Protein AF-A0A6P0NIJ9-F1 (afdb_monomer_lite)

pLDDT: mean 94.49, std 6.08, range [62.84, 98.38]

Radius of gyration: 16.61 Å; chains: 1; bounding box: 40×29×45 Å

Sequence (124 aa):
YERHDSGVLYFDKCHYHAVEGVLKTVYTEHQSHFQPEVPLFTMELAPGLGLAEEPDQKFAEQESFGMNRCQIVANGLLEAWHQGDDSTEARMKAILGQFSTVGIDLERVYLNANSEDIYQCLDM

Secondary structure (DSSP, 8-state):
---TTS------GGGHHHHHHHHHHHHHHHGGG--S---TTSEEEETTEEE-PPPSS-SSSS--HHHHHHHHHHHHHHHHHHHT--SHHHHHHHHHHHHHHHT--GGGTTSPTT----------

Structure (mmCIF, N/CA/C/O backbone):
data_AF-A0A6P0NIJ9-F1
#
_entry.id   AF-A0A6P0NIJ9-F1
#
loop_
_atom_site.group_PDB
_atom_site.id
_atom_site.type_symbol
_atom_site.label_atom_id
_atom_site.label_alt_id
_atom_site.label_comp_id
_atom_site.label_asym_id
_atom_site.label_entity_id
_atom_site.label_seq_id
_atom_site.pdbx_PDB_ins_code
_atom_site.Cartn_x
_atom_site.Cartn_y
_atom_site.Cartn_z
_atom_site.occupancy
_atom_site.B_iso_or_equiv
_atom_site.auth_seq_id
_atom_site.auth_comp_id
_atom_site.auth_asym_id
_atom_site.auth_atom_id
_atom_site.pdbx_PDB_model_num
ATOM 1 N N . TYR A 1 1 ? 7.474 -6.595 20.553 1.00 62.84 1 TYR A N 1
ATOM 2 C CA . TYR A 1 1 ? 7.415 -7.101 19.168 1.00 62.84 1 TYR A CA 1
ATOM 3 C C . TYR A 1 1 ? 7.609 -5.878 18.284 1.00 62.84 1 TYR A C 1
ATOM 5 O O . TYR A 1 1 ? 6.935 -4.896 18.545 1.00 62.84 1 TYR A O 1
ATOM 13 N N . GLU A 1 2 ? 8.596 -5.863 17.384 1.00 69.12 2 GLU A N 1
ATOM 14 C CA . GLU A 1 2 ? 9.124 -4.624 16.755 1.00 69.12 2 GLU A CA 1
ATOM 15 C C . GLU A 1 2 ? 8.678 -4.420 15.298 1.00 69.12 2 GLU A C 1
ATOM 17 O O . GLU A 1 2 ? 9.197 -3.560 14.594 1.00 69.12 2 GLU A O 1
ATOM 22 N N . ARG A 1 3 ? 7.735 -5.228 14.808 1.00 75.81 3 ARG A N 1
ATOM 23 C CA . ARG A 1 3 ? 7.235 -5.086 13.439 1.00 75.81 3 ARG A CA 1
ATOM 24 C C . ARG A 1 3 ? 6.138 -4.029 13.362 1.00 75.81 3 ARG A C 1
ATOM 26 O O . ARG A 1 3 ? 5.257 -3.992 14.219 1.00 75.81 3 ARG A O 1
ATOM 33 N N . HIS A 1 4 ? 6.140 -3.258 12.279 1.00 70.56 4 HIS A N 1
ATOM 34 C CA . HIS A 1 4 ? 5.085 -2.284 11.977 1.00 70.56 4 HIS A CA 1
ATOM 35 C C . HIS A 1 4 ? 3.701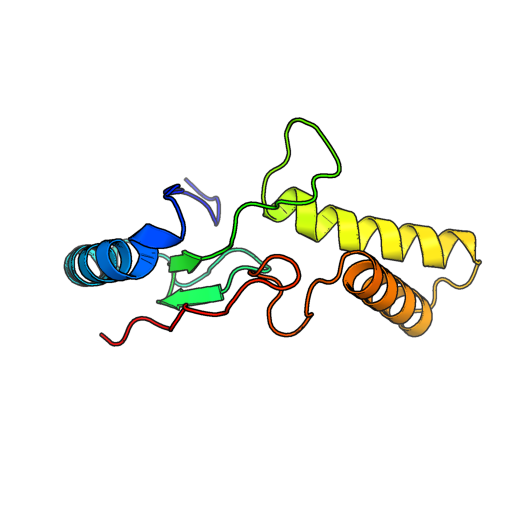 -2.933 11.770 1.00 70.56 4 HIS A C 1
ATOM 37 O O . HIS A 1 4 ? 2.688 -2.267 11.913 1.00 70.56 4 HIS A O 1
ATOM 43 N N . ASP A 1 5 ? 3.641 -4.240 11.495 1.00 76.38 5 ASP A N 1
ATOM 44 C CA . ASP A 1 5 ? 2.421 -5.047 11.373 1.00 76.38 5 ASP A CA 1
ATOM 45 C C . ASP A 1 5 ? 2.300 -6.077 12.514 1.00 76.38 5 ASP A C 1
ATOM 47 O O . ASP A 1 5 ? 2.173 -7.283 12.305 1.00 76.38 5 ASP A O 1
ATOM 51 N N . SER A 1 6 ? 2.369 -5.603 13.761 1.00 83.19 6 SER A N 1
ATOM 52 C CA . SER A 1 6 ? 2.349 -6.458 14.961 1.00 83.19 6 SER A CA 1
ATOM 53 C C . SER A 1 6 ? 1.059 -7.276 15.151 1.00 83.19 6 SER A C 1
ATOM 55 O O . SER A 1 6 ? 1.066 -8.267 15.883 1.00 83.19 6 SER A O 1
ATOM 57 N N . GLY A 1 7 ? -0.033 -6.885 14.494 1.00 89.94 7 GLY A N 1
ATOM 58 C CA . GLY A 1 7 ? -1.299 -7.610 14.454 1.00 89.94 7 GLY A CA 1
ATOM 59 C C . GLY A 1 7 ? -2.061 -7.273 13.175 1.00 89.94 7 GLY A C 1
ATOM 60 O O . GLY A 1 7 ? -2.017 -6.135 12.715 1.00 89.94 7 GLY A O 1
ATOM 61 N N . VAL A 1 8 ? -2.740 -8.265 12.595 1.00 93.62 8 VAL A N 1
ATOM 62 C CA . VAL A 1 8 ? -3.514 -8.110 11.355 1.00 93.62 8 VAL A CA 1
ATOM 63 C C . VAL A 1 8 ? -4.884 -8.754 11.542 1.00 93.62 8 VAL A C 1
ATOM 65 O O . VAL A 1 8 ? -4.977 -9.902 11.978 1.00 93.62 8 VAL A O 1
ATOM 68 N N . LEU A 1 9 ? -5.941 -8.012 11.211 1.00 95.25 9 LEU A N 1
ATOM 69 C CA . LEU A 1 9 ? -7.323 -8.482 11.205 1.00 95.25 9 LEU A CA 1
ATOM 70 C C . LEU A 1 9 ? -7.803 -8.594 9.756 1.00 95.25 9 LEU A C 1
ATOM 72 O O . LEU A 1 9 ? -7.847 -7.593 9.048 1.00 95.25 9 LEU A O 1
ATOM 76 N N . TYR A 1 10 ? -8.201 -9.796 9.342 1.00 96.62 10 TYR A N 1
ATOM 77 C CA . TYR A 1 10 ? -8.804 -10.033 8.031 1.00 96.62 10 TYR A CA 1
ATOM 78 C C . TYR A 1 10 ? -10.326 -10.098 8.153 1.00 96.62 10 TYR A C 1
ATOM 80 O O . TYR A 1 10 ? -10.854 -10.776 9.037 1.00 96.62 10 TYR A O 1
ATOM 88 N N . PHE A 1 11 ? -11.024 -9.412 7.253 1.00 97.12 11 PHE A N 1
ATOM 89 C CA . PHE A 1 11 ? -12.480 -9.428 7.141 1.00 97.12 11 PHE A CA 1
ATOM 90 C C . PHE A 1 11 ? -12.898 -9.136 5.695 1.00 97.12 11 PHE A C 1
ATOM 92 O O . PHE A 1 11 ? -12.160 -8.496 4.948 1.00 97.12 11 PHE A O 1
ATOM 99 N N . ASP A 1 12 ? -14.089 -9.588 5.298 1.00 97.19 12 ASP A N 1
ATOM 100 C CA . ASP A 1 12 ? -14.626 -9.269 3.973 1.00 97.19 12 ASP A CA 1
ATOM 101 C C . ASP A 1 12 ? -14.999 -7.789 3.865 1.00 97.19 12 ASP A C 1
ATOM 103 O O . ASP A 1 12 ? -15.681 -7.245 4.737 1.00 97.19 12 ASP A O 1
ATOM 107 N N . LYS A 1 13 ? -14.642 -7.162 2.739 1.00 96.44 13 LYS A N 1
ATOM 108 C CA . LYS A 1 13 ? -14.888 -5.739 2.453 1.00 96.44 13 LYS A CA 1
ATOM 109 C C . LYS A 1 13 ? -16.338 -5.298 2.678 1.00 96.44 13 LYS A C 1
ATOM 111 O O . LYS A 1 13 ? -16.571 -4.191 3.157 1.00 96.44 13 LYS A O 1
ATOM 116 N N . CYS A 1 14 ? -17.317 -6.158 2.391 1.00 96.62 14 CYS A N 1
ATOM 117 C CA . CYS A 1 14 ? -18.737 -5.851 2.596 1.00 96.62 14 CYS A CA 1
ATOM 118 C C . CYS A 1 14 ? -19.102 -5.567 4.064 1.00 96.62 14 CYS A C 1
ATOM 120 O O . CYS A 1 14 ? -20.115 -4.924 4.329 1.00 96.62 14 CYS A O 1
ATOM 122 N N . HIS A 1 15 ? -18.273 -6.002 5.015 1.00 97.50 15 HIS A N 1
ATOM 123 C CA . HIS A 1 15 ? -18.453 -5.746 6.440 1.00 97.50 15 HIS A CA 1
ATOM 124 C C . HIS A 1 15 ? -17.727 -4.488 6.929 1.00 97.50 15 HIS A C 1
ATOM 126 O O . HIS A 1 15 ? -17.800 -4.199 8.124 1.00 97.50 15 HIS A O 1
ATOM 132 N N . TYR A 1 16 ? -17.051 -3.730 6.054 1.00 97.12 16 TYR A N 1
ATOM 133 C CA . TYR A 1 16 ? -16.201 -2.610 6.465 1.00 97.12 16 TYR A CA 1
ATOM 134 C C . TYR A 1 16 ? -16.915 -1.620 7.388 1.00 97.12 16 TYR A C 1
ATOM 136 O O . TYR A 1 16 ? -16.408 -1.370 8.470 1.00 97.12 16 TYR A O 1
ATOM 144 N N . HIS A 1 17 ? -18.119 -1.147 7.059 1.00 95.50 17 HIS A N 1
ATOM 145 C CA . HIS A 1 17 ? -18.836 -0.194 7.922 1.00 95.50 17 HIS A CA 1
ATOM 146 C C . HIS A 1 17 ? -19.180 -0.748 9.315 1.00 95.50 17 HIS A C 1
ATOM 148 O O . HIS A 1 17 ? -19.195 -0.007 10.296 1.00 95.50 17 HIS A O 1
ATOM 154 N N . ALA A 1 18 ? -19.446 -2.053 9.431 1.00 96.06 18 ALA A N 1
ATOM 155 C CA . ALA A 1 18 ? -19.666 -2.678 10.734 1.00 96.06 18 ALA A CA 1
ATOM 156 C C . ALA A 1 18 ? -18.352 -2.783 11.525 1.00 96.06 18 ALA A C 1
ATOM 158 O O . ALA A 1 18 ? -18.322 -2.500 12.723 1.00 96.06 18 ALA A O 1
ATOM 159 N N . VAL A 1 19 ? -17.262 -3.157 10.847 1.00 96.44 19 VAL A N 1
ATOM 160 C CA . VAL A 1 19 ? -15.921 -3.255 11.436 1.00 96.44 19 VAL A CA 1
ATOM 161 C C . VAL A 1 19 ? -15.392 -1.882 11.841 1.00 96.44 19 VAL A C 1
ATOM 163 O O . VAL A 1 19 ? -14.837 -1.757 12.923 1.00 96.44 19 VAL A O 1
ATOM 166 N N . GLU A 1 20 ? -15.617 -0.846 11.038 1.00 95.81 20 GLU A N 1
ATOM 167 C CA . GLU A 1 20 ? -15.229 0.539 11.312 1.00 95.81 20 GLU A CA 1
ATOM 168 C C . GLU A 1 20 ? -15.776 1.008 12.667 1.00 95.81 20 GLU A C 1
ATOM 170 O O . GLU A 1 20 ? -15.027 1.541 13.483 1.00 95.81 20 GLU A O 1
ATOM 175 N N . GLY A 1 21 ? -17.056 0.740 12.957 1.00 95.00 21 GLY A N 1
ATOM 176 C CA . GLY A 1 21 ? -17.660 1.076 14.249 1.00 95.00 21 GLY A CA 1
ATOM 177 C C . GLY A 1 21 ? -16.976 0.379 15.428 1.00 95.00 21 GLY A C 1
ATOM 178 O O . GLY A 1 21 ? -16.698 1.010 16.446 1.00 95.00 21 GLY A O 1
ATOM 179 N N . VAL A 1 22 ? -16.645 -0.906 15.275 1.00 95.38 22 VAL A N 1
ATOM 180 C CA . VAL A 1 22 ? -15.909 -1.670 16.295 1.00 95.38 22 VAL A CA 1
ATOM 181 C C . VAL A 1 22 ? -14.480 -1.141 16.453 1.00 95.38 22 VAL A C 1
ATOM 183 O O . VAL A 1 22 ? -14.015 -0.974 17.580 1.00 95.38 22 VAL A O 1
ATOM 186 N N . LEU A 1 23 ? -13.795 -0.839 15.345 1.00 95.12 23 LEU A N 1
ATOM 187 C CA . LEU A 1 23 ? -12.441 -0.287 15.347 1.00 95.12 23 LEU A CA 1
ATOM 188 C C . LEU A 1 23 ? -12.392 1.064 16.058 1.00 95.12 23 LEU A C 1
ATOM 190 O O . LEU A 1 23 ? -11.489 1.258 16.864 1.00 95.12 23 LEU A O 1
ATOM 194 N N . LYS A 1 24 ? -13.372 1.955 15.837 1.00 95.38 24 LYS A N 1
ATOM 195 C CA . LYS A 1 24 ? -13.471 3.235 16.561 1.00 95.38 24 LYS A CA 1
ATOM 196 C C . LYS A 1 24 ? -13.519 3.010 18.070 1.00 95.38 24 LYS A C 1
ATOM 198 O O . LYS A 1 24 ? -12.686 3.551 18.786 1.00 95.38 24 LYS A O 1
ATOM 203 N N . THR A 1 25 ? -14.425 2.157 18.554 1.00 95.38 25 THR A N 1
ATOM 204 C CA . THR A 1 25 ? -14.538 1.862 19.994 1.00 95.38 25 THR A CA 1
ATOM 205 C C . THR A 1 25 ? -13.241 1.290 20.571 1.00 95.38 25 THR A C 1
ATOM 207 O O . THR A 1 25 ? -12.720 1.818 21.552 1.00 95.38 25 THR A O 1
ATOM 210 N N . VAL A 1 26 ? -12.690 0.246 19.944 1.00 94.62 26 VAL A N 1
ATOM 211 C CA . VAL A 1 26 ? -11.473 -0.428 20.427 1.00 94.62 26 VAL A CA 1
ATOM 212 C C . VAL A 1 26 ? -10.272 0.515 20.406 1.00 94.62 26 VAL A C 1
ATOM 214 O O . VAL A 1 26 ? -9.489 0.539 21.355 1.00 94.62 26 VAL A O 1
ATOM 217 N N . TYR A 1 27 ? -10.119 1.302 19.340 1.00 95.62 27 TYR A N 1
ATOM 218 C CA . TYR A 1 27 ? -9.014 2.241 19.219 1.00 95.62 27 TYR A CA 1
ATOM 219 C C . TYR A 1 27 ? -9.118 3.346 20.274 1.00 95.62 27 TYR A C 1
ATOM 221 O O . TYR A 1 27 ? -8.132 3.607 20.955 1.00 95.62 27 TYR A O 1
ATOM 229 N N . THR A 1 28 ? -10.293 3.948 20.494 1.00 95.06 28 THR A N 1
ATOM 230 C CA . THR A 1 28 ? -10.464 4.984 21.529 1.00 95.06 28 THR A CA 1
ATOM 231 C C . THR A 1 28 ? -10.124 4.468 22.931 1.00 95.06 28 THR A C 1
ATOM 233 O O . THR A 1 28 ? -9.484 5.176 23.707 1.00 95.06 28 THR A O 1
ATOM 236 N N . GLU A 1 29 ? -10.491 3.227 23.264 1.00 96.25 29 GLU A N 1
ATOM 237 C CA . GLU A 1 29 ? -10.191 2.626 24.574 1.00 96.25 29 GLU A CA 1
ATOM 238 C C . GLU A 1 29 ? -8.709 2.251 24.754 1.00 96.25 29 GLU A C 1
ATOM 240 O O . GLU A 1 29 ? -8.221 2.139 25.885 1.00 96.25 29 GLU A O 1
ATOM 245 N N . HIS A 1 30 ? -7.976 2.050 23.656 1.00 95.06 30 HIS A N 1
ATOM 246 C CA . HIS A 1 30 ? -6.633 1.466 23.680 1.00 95.06 30 HIS A CA 1
ATOM 247 C C . HIS A 1 30 ? -5.570 2.251 22.908 1.00 95.06 30 HIS A C 1
ATOM 249 O O . HIS A 1 30 ? -4.467 1.734 22.734 1.00 95.06 30 HIS A O 1
ATOM 255 N N . GLN A 1 31 ? -5.854 3.492 22.508 1.00 93.44 31 GLN A N 1
ATOM 256 C CA . GLN A 1 31 ? -4.980 4.332 21.683 1.00 93.44 31 GLN A CA 1
ATOM 257 C C . GLN A 1 31 ? -3.542 4.405 22.214 1.00 93.44 31 GLN A C 1
ATOM 259 O O . GLN A 1 31 ? -2.594 4.374 21.436 1.00 93.44 31 GLN A O 1
ATOM 264 N N . SER A 1 32 ? -3.359 4.441 23.537 1.00 94.44 32 SER A N 1
ATOM 265 C CA . SER A 1 32 ? -2.039 4.508 24.180 1.00 94.44 32 SER A CA 1
ATOM 266 C C . SER A 1 32 ? -1.123 3.313 23.891 1.00 94.44 32 SER A C 1
ATOM 268 O O . SER A 1 32 ? 0.071 3.387 24.178 1.00 94.44 32 SER A O 1
ATOM 270 N N . HIS A 1 33 ? -1.658 2.212 23.358 1.00 92.75 33 HIS A N 1
ATOM 271 C CA . HIS A 1 33 ? -0.892 1.022 22.992 1.00 92.75 33 HIS A CA 1
ATOM 272 C C . HIS A 1 33 ? -0.434 1.020 21.527 1.00 92.75 33 HIS A C 1
ATOM 274 O O . HIS A 1 33 ? 0.396 0.186 21.162 1.00 92.75 33 HIS A O 1
ATOM 280 N N . PHE A 1 34 ? -0.960 1.921 20.693 1.00 91.69 34 PHE A N 1
ATOM 281 C CA . PHE A 1 34 ? -0.585 2.028 19.287 1.00 91.69 34 PHE A CA 1
ATOM 282 C C . PHE A 1 34 ? 0.664 2.903 19.139 1.00 91.69 34 PHE A C 1
ATOM 284 O O . PHE A 1 34 ? 0.748 3.996 19.698 1.00 91.69 34 PHE A O 1
ATOM 291 N N . GLN A 1 35 ? 1.641 2.416 18.373 1.00 92.00 35 GLN A N 1
ATOM 292 C CA . GLN A 1 35 ? 2.709 3.263 17.837 1.00 92.00 35 GLN A CA 1
ATOM 293 C C . GLN A 1 35 ? 2.148 4.054 16.655 1.00 92.00 35 GLN A C 1
ATOM 295 O O . GLN A 1 35 ? 1.300 3.510 15.962 1.00 92.00 35 GLN A O 1
ATOM 300 N N . PRO A 1 36 ? 2.568 5.301 16.403 1.00 92.56 36 PRO A N 1
ATOM 301 C CA . PRO A 1 36 ? 1.923 6.146 15.401 1.00 92.56 36 PRO A CA 1
ATOM 302 C C . PRO A 1 36 ? 2.128 5.675 13.954 1.00 92.56 36 PRO A C 1
ATOM 304 O O . PRO A 1 36 ? 1.325 6.021 13.093 1.00 92.56 36 PRO A O 1
ATOM 307 N N . GLU A 1 37 ? 3.177 4.907 13.662 1.00 93.25 37 GLU A N 1
ATOM 308 C CA . GLU A 1 37 ? 3.523 4.520 12.296 1.00 93.25 37 GLU A CA 1
ATOM 309 C C . GLU A 1 37 ? 2.647 3.384 11.748 1.00 93.25 37 GLU A C 1
ATOM 311 O O . GLU A 1 37 ? 2.398 2.385 12.424 1.00 93.25 37 GLU A O 1
ATOM 316 N N . VAL A 1 38 ? 2.275 3.486 10.468 1.00 95.00 38 VAL A N 1
ATOM 317 C CA . VAL A 1 38 ? 1.628 2.410 9.700 1.00 95.00 38 VAL A CA 1
ATOM 318 C C . VAL A 1 38 ? 2.578 1.828 8.640 1.00 95.00 38 VAL A C 1
ATOM 320 O O . VAL A 1 38 ? 3.506 2.514 8.201 1.00 95.00 38 VAL A O 1
ATOM 323 N N . PRO A 1 39 ? 2.395 0.564 8.204 1.00 94.06 39 PRO A N 1
ATOM 324 C CA . PRO A 1 39 ? 3.202 -0.014 7.133 1.00 94.06 39 PRO A CA 1
ATOM 325 C C . PRO A 1 39 ? 3.112 0.780 5.823 1.00 94.06 39 PRO A C 1
ATOM 327 O O . PRO A 1 39 ? 2.065 1.329 5.475 1.00 94.06 39 PRO A O 1
ATOM 330 N N . LEU A 1 40 ? 4.200 0.779 5.048 1.00 93.56 40 LEU A N 1
ATOM 331 C CA . LEU A 1 40 ? 4.223 1.384 3.713 1.00 93.56 40 LEU A CA 1
ATOM 332 C C . LEU A 1 40 ? 3.093 0.835 2.828 1.00 93.56 40 LEU A C 1
ATOM 334 O O . LEU A 1 40 ? 2.720 -0.334 2.928 1.00 93.56 40 LEU A O 1
ATOM 338 N N . PHE A 1 41 ? 2.592 1.69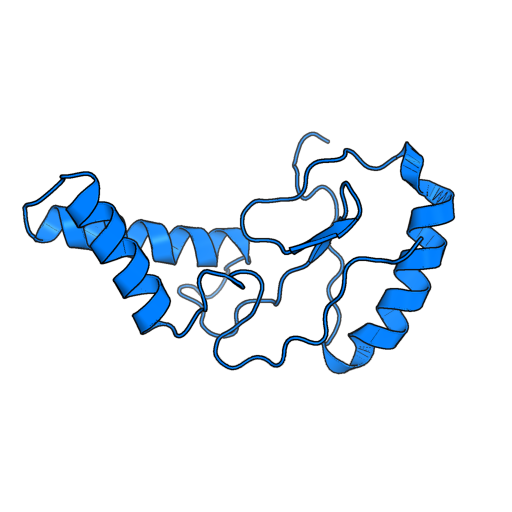1 1.936 1.00 96.25 41 PHE A N 1
ATOM 339 C CA . PHE A 1 41 ? 1.486 1.430 1.004 1.00 96.25 41 PHE A CA 1
ATOM 340 C C . PHE A 1 41 ? 0.099 1.239 1.635 1.00 96.25 41 PHE A C 1
ATOM 342 O O . PHE A 1 41 ? -0.875 1.152 0.894 1.00 96.25 41 PHE A O 1
ATOM 349 N N . THR A 1 42 ? -0.023 1.190 2.961 1.00 97.38 42 THR A N 1
ATOM 350 C CA . THR A 1 42 ? -1.337 1.150 3.620 1.00 97.38 42 THR A CA 1
ATOM 351 C C . THR A 1 42 ? -1.958 2.546 3.699 1.00 97.38 42 THR A C 1
ATOM 353 O O . THR A 1 42 ? -1.249 3.554 3.706 1.00 97.38 42 THR A O 1
ATOM 356 N N . MET A 1 43 ? -3.286 2.609 3.756 1.00 97.25 43 MET A N 1
ATOM 357 C CA . MET A 1 43 ? -4.013 3.811 4.153 1.00 97.25 43 MET A CA 1
ATOM 358 C C . MET A 1 43 ? -3.934 3.957 5.668 1.00 97.25 43 MET A C 1
ATOM 360 O O . MET A 1 43 ? -4.268 3.021 6.392 1.00 97.25 43 MET A O 1
ATOM 364 N N . GLU A 1 44 ? -3.554 5.132 6.156 1.00 96.44 44 GLU A N 1
ATOM 365 C CA . GLU A 1 44 ? -3.656 5.447 7.579 1.00 96.44 44 GLU A CA 1
ATOM 366 C C . GLU A 1 44 ? -5.118 5.754 7.938 1.00 96.44 44 GLU A C 1
ATOM 368 O O . GLU A 1 44 ? -5.674 6.777 7.535 1.00 96.44 44 GLU A O 1
ATOM 373 N N . LEU A 1 45 ? -5.755 4.856 8.692 1.00 96.75 45 LEU A N 1
ATOM 374 C CA . LEU A 1 45 ? -7.084 5.092 9.258 1.00 96.75 45 LEU A CA 1
ATOM 375 C C . LEU A 1 45 ? -7.001 5.986 10.501 1.00 96.75 45 LEU A C 1
ATOM 377 O O . LEU A 1 45 ? -7.854 6.843 10.708 1.00 96.75 45 LEU A O 1
ATOM 381 N N . ALA A 1 46 ? -5.985 5.757 11.328 1.00 96.19 46 ALA A N 1
ATOM 382 C CA . ALA A 1 46 ? -5.614 6.528 12.511 1.00 96.19 46 ALA A CA 1
ATOM 383 C C . ALA A 1 46 ? -4.128 6.242 12.818 1.00 96.19 46 ALA A C 1
ATOM 385 O O . ALA A 1 46 ? -3.601 5.251 12.302 1.00 96.19 46 ALA A O 1
ATOM 386 N N . PRO A 1 47 ? -3.444 7.023 13.677 1.00 95.12 47 PRO A N 1
ATOM 387 C CA . PRO A 1 47 ? -2.054 6.745 14.040 1.00 95.12 47 PRO A CA 1
ATOM 388 C C . PRO A 1 47 ? -1.876 5.302 14.538 1.00 95.12 47 PRO A C 1
ATOM 390 O O . PRO A 1 47 ? -2.518 4.893 15.508 1.00 95.12 47 PRO A O 1
ATOM 393 N N . GLY A 1 48 ? -1.037 4.522 13.856 1.00 94.75 48 GLY A N 1
ATOM 394 C CA . GLY A 1 48 ? -0.802 3.105 14.155 1.00 94.75 48 GLY A CA 1
ATOM 395 C C . GLY A 1 48 ? -1.822 2.111 13.620 1.00 94.75 48 GLY A C 1
ATOM 396 O O . GLY A 1 48 ? -1.686 0.911 13.864 1.00 94.75 48 GLY A O 1
ATOM 397 N N . LEU A 1 49 ? -2.845 2.579 12.908 1.00 95.81 49 LEU A N 1
ATOM 398 C CA . LEU A 1 49 ? -3.894 1.747 12.338 1.00 95.81 49 LEU A CA 1
ATOM 399 C C . LEU A 1 49 ? -3.912 1.899 10.816 1.00 95.81 49 LEU A C 1
ATOM 401 O O . LEU A 1 49 ? -4.492 2.837 10.270 1.00 95.81 49 LEU A O 1
ATOM 405 N N . GLY A 1 50 ? -3.259 0.956 10.139 1.00 96.38 50 GLY A N 1
ATOM 406 C CA . GLY A 1 50 ? -3.230 0.872 8.681 1.00 96.38 50 GLY A CA 1
ATOM 407 C C . GLY A 1 50 ? -4.347 -0.008 8.119 1.00 96.38 50 GLY A C 1
ATOM 408 O O . GLY A 1 50 ? -4.768 -0.976 8.757 1.00 96.38 50 GLY A O 1
ATOM 409 N N . LEU A 1 51 ? -4.786 0.293 6.899 1.00 9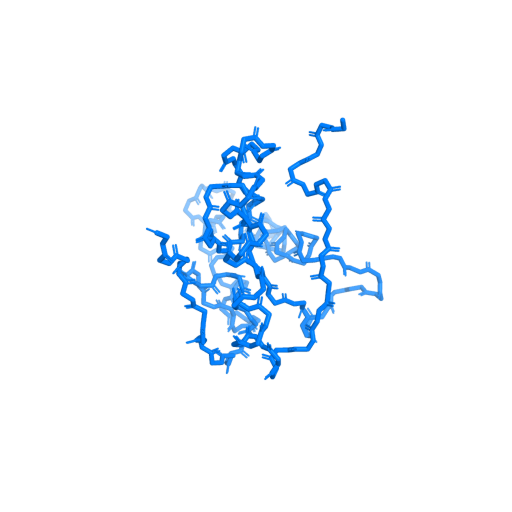7.69 51 LEU A N 1
ATOM 410 C CA . LEU A 1 51 ? -5.710 -0.522 6.115 1.00 97.69 51 LEU A CA 1
ATOM 411 C C . LEU A 1 51 ? -5.170 -0.759 4.707 1.00 97.69 51 LEU A C 1
ATOM 413 O O . LEU A 1 51 ? -4.595 0.130 4.081 1.00 97.69 51 LEU A O 1
ATOM 417 N N . ALA A 1 52 ? -5.385 -1.968 4.205 1.00 98.06 52 ALA A N 1
ATOM 418 C CA . ALA A 1 52 ? -5.173 -2.318 2.814 1.00 98.06 52 ALA A CA 1
ATOM 419 C C . ALA A 1 52 ? -6.111 -3.453 2.406 1.00 98.06 52 ALA A C 1
ATOM 421 O O . ALA A 1 52 ? -6.503 -4.277 3.235 1.00 98.06 52 ALA A O 1
ATOM 422 N N . GLU A 1 53 ? -6.448 -3.504 1.124 1.00 98.12 53 GLU A N 1
ATOM 423 C CA . GLU A 1 53 ? -7.138 -4.643 0.538 1.00 98.12 53 GLU A CA 1
ATOM 424 C C . GLU A 1 53 ? -6.158 -5.797 0.309 1.00 98.12 53 GLU A C 1
ATOM 426 O O . GLU A 1 53 ? -5.026 -5.606 -0.142 1.00 98.12 53 GLU A O 1
ATOM 431 N N . GLU A 1 54 ? -6.603 -7.017 0.611 1.00 96.94 54 GLU A N 1
ATOM 432 C CA . GLU A 1 54 ? -5.856 -8.225 0.263 1.00 96.94 54 GLU A CA 1
ATOM 433 C C . GLU A 1 54 ? -5.703 -8.296 -1.269 1.00 96.94 54 GLU A C 1
ATOM 435 O O . GLU A 1 54 ? -6.719 -8.196 -1.965 1.00 96.94 54 GLU A O 1
ATOM 440 N N . PRO A 1 55 ? -4.482 -8.470 -1.817 1.00 97.12 55 PRO A N 1
ATOM 441 C CA . PRO A 1 55 ? -4.272 -8.473 -3.261 1.00 97.12 55 PRO A CA 1
ATOM 442 C C . PRO A 1 55 ? -5.090 -9.549 -3.984 1.00 97.12 55 PRO A C 1
ATOM 444 O O . PRO A 1 55 ? -4.999 -10.736 -3.660 1.00 97.12 55 PRO A O 1
ATOM 447 N N . ASP A 1 56 ? -5.844 -9.138 -5.005 1.00 94.88 56 ASP A N 1
ATOM 448 C CA . ASP A 1 56 ? -6.615 -10.028 -5.883 1.00 94.88 56 ASP A CA 1
ATOM 449 C C . ASP A 1 56 ? -5.807 -10.522 -7.099 1.00 94.88 56 ASP A C 1
ATOM 451 O O . ASP A 1 56 ? -6.073 -11.600 -7.633 1.00 94.88 56 ASP A O 1
ATOM 455 N N . GLN A 1 57 ? -4.769 -9.780 -7.492 1.00 94.88 57 GLN A N 1
ATOM 456 C CA . GLN A 1 57 ? -3.764 -10.174 -8.478 1.00 94.88 57 GLN A CA 1
ATOM 457 C C . GLN A 1 57 ? -2.444 -10.509 -7.782 1.00 94.88 57 GLN A C 1
ATOM 459 O O . GLN A 1 57 ? -1.657 -9.616 -7.457 1.00 94.88 57 GLN A O 1
ATOM 464 N N . LYS A 1 58 ? -2.202 -11.805 -7.556 1.00 95.50 58 LYS A N 1
ATOM 465 C CA . LYS A 1 58 ? -1.004 -12.292 -6.858 1.00 95.50 58 LYS A CA 1
ATOM 466 C C . LYS A 1 58 ? 0.100 -12.740 -7.808 1.00 95.50 58 LYS A C 1
ATOM 468 O O . LYS A 1 58 ? -0.175 -13.373 -8.827 1.00 95.50 58 LYS A O 1
ATOM 473 N N . PHE A 1 59 ? 1.355 -12.486 -7.433 1.00 95.31 59 PHE A N 1
ATOM 474 C CA . PHE A 1 59 ? 2.531 -12.975 -8.171 1.00 95.31 59 PHE A CA 1
ATOM 475 C C . PHE A 1 59 ? 3.007 -14.360 -7.702 1.00 95.31 59 PHE A C 1
ATOM 477 O O . PHE A 1 59 ? 3.776 -15.022 -8.400 1.00 95.31 59 PHE A O 1
ATOM 484 N N . ALA A 1 60 ? 2.549 -14.809 -6.531 1.00 93.44 60 ALA A N 1
ATOM 485 C CA . ALA A 1 60 ? 2.865 -16.109 -5.944 1.00 93.44 60 ALA A CA 1
ATOM 486 C C . ALA A 1 60 ? 1.667 -16.671 -5.159 1.00 93.44 60 ALA A C 1
ATOM 488 O O . ALA A 1 60 ? 0.788 -15.924 -4.735 1.00 93.44 60 ALA A O 1
ATOM 489 N N . GLU A 1 61 ? 1.646 -17.989 -4.923 1.00 90.44 61 GLU A N 1
ATOM 490 C CA . GLU A 1 61 ? 0.581 -18.643 -4.140 1.00 90.44 61 GLU A CA 1
ATOM 491 C C . GLU A 1 61 ? 0.490 -18.105 -2.703 1.00 90.44 61 GLU A C 1
ATOM 493 O O . GLU A 1 61 ? -0.603 -17.928 -2.166 1.00 90.44 61 GLU A O 1
ATOM 498 N N . GLN A 1 62 ? 1.641 -17.835 -2.082 1.00 91.56 62 GLN A N 1
ATOM 499 C CA . GLN A 1 62 ? 1.742 -17.238 -0.753 1.00 91.56 62 GLN A CA 1
ATOM 500 C C . GLN A 1 62 ? 2.351 -15.848 -0.876 1.00 91.56 62 GLN A C 1
ATOM 502 O O . GLN A 1 62 ? 3.549 -15.693 -1.105 1.00 91.56 62 GLN A O 1
ATOM 507 N N . GLU A 1 63 ? 1.507 -14.839 -0.717 1.00 93.06 63 GLU A N 1
ATOM 508 C CA . GLU A 1 63 ? 1.883 -13.442 -0.856 1.00 93.06 63 GLU A CA 1
ATOM 509 C C . GLU A 1 63 ? 1.065 -12.601 0.122 1.00 93.06 63 GLU A C 1
ATOM 511 O O . GLU A 1 63 ? -0.153 -12.772 0.211 1.00 93.06 63 GLU A O 1
ATOM 516 N N . SER A 1 64 ? 1.747 -11.718 0.856 1.00 94.31 64 SER A N 1
ATOM 517 C CA . SER A 1 64 ? 1.122 -10.678 1.675 1.00 94.31 64 SER A CA 1
ATOM 518 C C . SER A 1 64 ? 0.965 -9.380 0.883 1.00 94.31 64 SER A C 1
ATOM 520 O O . SER A 1 64 ? 1.658 -9.162 -0.113 1.00 94.31 64 SER A O 1
ATOM 522 N N . PHE A 1 65 ? 0.131 -8.461 1.373 1.00 96.38 65 PHE A N 1
ATOM 523 C CA . PHE A 1 65 ? -0.011 -7.123 0.791 1.00 96.38 65 PHE A CA 1
ATOM 524 C C . PHE A 1 65 ? 1.337 -6.420 0.541 1.00 96.38 65 PHE A C 1
ATOM 526 O O . PHE A 1 65 ? 1.618 -5.970 -0.570 1.00 96.38 65 PHE A O 1
ATOM 533 N N . GLY A 1 66 ? 2.212 -6.381 1.553 1.00 95.75 66 GLY A N 1
ATOM 534 C CA . GLY A 1 66 ? 3.522 -5.739 1.431 1.00 95.75 66 GLY A CA 1
ATOM 535 C C . GLY A 1 66 ? 4.421 -6.412 0.391 1.00 95.75 66 GLY A C 1
ATOM 536 O O . GLY A 1 66 ? 5.100 -5.722 -0.365 1.00 95.75 66 GLY A O 1
ATOM 537 N N . MET A 1 67 ? 4.393 -7.748 0.302 1.00 96.69 67 MET A N 1
ATOM 538 C CA . MET A 1 67 ? 5.128 -8.479 -0.737 1.00 96.69 67 MET A CA 1
ATOM 539 C C . MET A 1 67 ? 4.625 -8.113 -2.132 1.00 96.69 67 MET A C 1
ATOM 541 O O . MET A 1 67 ? 5.442 -7.815 -2.998 1.00 96.69 67 MET A O 1
ATOM 545 N N . ASN A 1 68 ? 3.306 -8.052 -2.324 1.00 97.94 68 ASN A N 1
ATOM 546 C CA . ASN A 1 68 ? 2.703 -7.714 -3.607 1.00 97.94 68 ASN A CA 1
ATOM 547 C C . ASN A 1 68 ? 3.117 -6.313 -4.086 1.00 97.94 68 ASN A C 1
ATOM 549 O O . ASN A 1 68 ? 3.624 -6.153 -5.197 1.00 97.94 68 ASN A O 1
ATOM 553 N N . ARG A 1 69 ? 2.979 -5.292 -3.228 1.00 97.94 69 ARG A N 1
ATOM 554 C CA . ARG A 1 69 ? 3.348 -3.914 -3.593 1.00 97.94 69 ARG A CA 1
ATOM 555 C C . ARG A 1 69 ? 4.853 -3.762 -3.827 1.00 97.94 69 ARG A C 1
ATOM 557 O O . ARG A 1 69 ? 5.261 -3.101 -4.782 1.00 97.94 69 ARG A O 1
ATOM 564 N N . CYS A 1 70 ? 5.683 -4.442 -3.036 1.00 97.50 70 CYS A N 1
ATOM 565 C CA . CYS A 1 70 ? 7.126 -4.500 -3.276 1.00 97.50 70 CYS A CA 1
ATOM 566 C C . CYS A 1 70 ? 7.483 -5.226 -4.583 1.00 97.50 70 CYS A C 1
ATOM 568 O O . CYS A 1 70 ? 8.425 -4.811 -5.255 1.00 97.50 70 CYS A O 1
ATOM 570 N N . GLN A 1 71 ? 6.743 -6.267 -4.975 1.00 98.12 71 GLN A N 1
ATOM 571 C CA . GLN A 1 71 ? 6.987 -6.998 -6.220 1.00 98.12 71 GLN A CA 1
ATOM 572 C C . GLN A 1 71 ? 6.729 -6.123 -7.453 1.00 98.12 71 GLN A C 1
ATOM 574 O O . GLN A 1 71 ? 7.515 -6.159 -8.396 1.00 98.12 71 GLN A O 1
ATOM 579 N N . ILE A 1 72 ? 5.694 -5.277 -7.429 1.00 98.31 72 ILE A N 1
ATOM 580 C CA . ILE A 1 72 ? 5.415 -4.308 -8.506 1.00 98.31 72 ILE A CA 1
ATOM 581 C C . ILE A 1 72 ? 6.588 -3.331 -8.666 1.00 98.31 72 ILE A C 1
ATOM 583 O O . ILE A 1 72 ? 7.078 -3.112 -9.776 1.00 98.31 72 ILE A O 1
ATOM 587 N N . VAL A 1 73 ? 7.091 -2.787 -7.552 1.00 98.19 73 VAL A N 1
ATOM 588 C CA . VAL A 1 73 ? 8.273 -1.909 -7.554 1.00 98.19 73 VAL A CA 1
ATOM 589 C C . VAL A 1 73 ? 9.502 -2.650 -8.086 1.00 98.19 73 VAL A C 1
ATOM 591 O O . VAL A 1 73 ? 10.217 -2.125 -8.940 1.00 98.19 73 VAL A O 1
ATOM 594 N N . ALA A 1 74 ? 9.735 -3.881 -7.625 1.00 98.19 74 ALA A N 1
ATOM 595 C CA . ALA A 1 74 ? 10.860 -4.702 -8.061 1.00 98.19 74 ALA A CA 1
ATOM 596 C C . ALA A 1 74 ? 10.818 -4.985 -9.570 1.00 98.19 74 ALA A C 1
ATOM 598 O O . ALA A 1 74 ? 11.848 -4.875 -10.234 1.00 98.19 74 ALA A O 1
ATOM 599 N N . ASN A 1 75 ? 9.638 -5.271 -10.129 1.00 98.00 75 ASN A N 1
ATOM 600 C CA . ASN A 1 75 ? 9.464 -5.460 -11.569 1.00 98.00 75 ASN A CA 1
ATOM 601 C C . ASN A 1 75 ? 9.868 -4.203 -12.353 1.00 98.00 75 ASN A C 1
ATOM 603 O O . ASN A 1 75 ? 10.539 -4.314 -13.375 1.00 98.00 75 ASN A O 1
ATOM 607 N N . GLY A 1 76 ? 9.526 -3.010 -11.855 1.00 97.94 76 GLY A N 1
ATOM 608 C CA . GLY A 1 76 ? 9.859 -1.749 -12.526 1.00 97.94 76 GLY A CA 1
ATOM 609 C C . GLY A 1 76 ? 11.357 -1.463 -12.494 1.00 97.94 76 GLY A C 1
ATOM 610 O O . GLY A 1 76 ? 11.942 -1.050 -13.493 1.00 97.94 76 GLY A O 1
ATOM 611 N N . LEU A 1 77 ? 12.005 -1.755 -11.364 1.00 98.25 77 LEU A N 1
ATOM 612 C CA . LEU A 1 77 ? 13.460 -1.658 -11.241 1.00 98.25 77 LEU A CA 1
ATOM 613 C C . LEU A 1 77 ? 14.180 -2.630 -12.188 1.00 98.25 77 LEU A C 1
ATOM 615 O O . LEU A 1 77 ? 15.144 -2.238 -12.845 1.00 98.25 77 LEU A O 1
ATOM 619 N N . LEU A 1 78 ? 13.702 -3.874 -12.292 1.00 97.62 78 LEU A N 1
ATOM 620 C CA . LEU A 1 78 ? 14.251 -4.864 -13.223 1.00 97.62 78 LEU A CA 1
ATOM 621 C C . LEU A 1 78 ? 14.048 -4.447 -14.682 1.00 97.62 78 LEU A C 1
ATOM 623 O O . LEU A 1 78 ? 14.960 -4.602 -15.490 1.00 97.62 78 LEU A O 1
ATOM 627 N N . GLU A 1 79 ? 12.886 -3.893 -15.024 1.00 97.56 79 GLU A N 1
ATOM 628 C CA . GLU A 1 79 ? 12.601 -3.401 -16.371 1.00 97.56 79 GLU A CA 1
ATOM 629 C C . GLU A 1 79 ? 13.554 -2.270 -16.783 1.00 97.56 79 GLU A C 1
ATOM 631 O O . GLU A 1 79 ? 14.164 -2.353 -17.851 1.00 97.56 79 GLU A O 1
ATOM 636 N N . ALA A 1 80 ? 13.743 -1.255 -15.933 1.00 97.31 80 ALA A N 1
ATOM 637 C CA . ALA A 1 80 ? 14.685 -0.163 -16.199 1.00 97.31 80 ALA A CA 1
ATOM 638 C C . ALA A 1 80 ? 16.120 -0.688 -16.379 1.00 97.31 80 ALA A C 1
ATOM 640 O O . ALA A 1 80 ? 16.813 -0.336 -17.339 1.00 97.31 80 ALA A O 1
ATOM 641 N N . TRP A 1 81 ? 16.533 -1.617 -15.512 1.00 96.12 81 TRP A N 1
ATOM 642 C CA . TRP A 1 81 ? 17.838 -2.264 -15.608 1.00 96.12 81 TRP A CA 1
ATOM 643 C C . TRP A 1 81 ? 18.017 -3.035 -16.925 1.00 96.12 81 TRP A C 1
ATOM 645 O O . TRP A 1 81 ? 19.044 -2.893 -17.590 1.00 96.12 81 TRP A O 1
ATOM 655 N N . HIS A 1 82 ? 17.009 -3.801 -17.357 1.00 96.19 82 HIS A N 1
ATOM 656 C CA . HIS A 1 82 ? 17.038 -4.534 -18.627 1.00 96.19 82 HIS A CA 1
ATOM 657 C C . HIS A 1 82 ? 17.088 -3.621 -19.859 1.00 96.19 82 HIS A C 1
ATOM 659 O O . HIS A 1 82 ? 17.665 -4.006 -20.876 1.00 96.19 82 HIS A O 1
ATOM 665 N N . GLN A 1 83 ? 16.517 -2.418 -19.775 1.00 94.69 83 GLN A N 1
ATOM 666 C CA . GLN A 1 83 ? 16.575 -1.410 -20.838 1.00 94.69 83 GLN A CA 1
ATOM 667 C C . GLN A 1 83 ? 17.933 -0.685 -20.901 1.00 94.69 83 GLN A C 1
ATOM 669 O O . GLN A 1 83 ? 18.196 0.036 -21.863 1.00 94.69 83 GLN A O 1
ATOM 674 N N . GLY A 1 84 ? 18.813 -0.903 -19.916 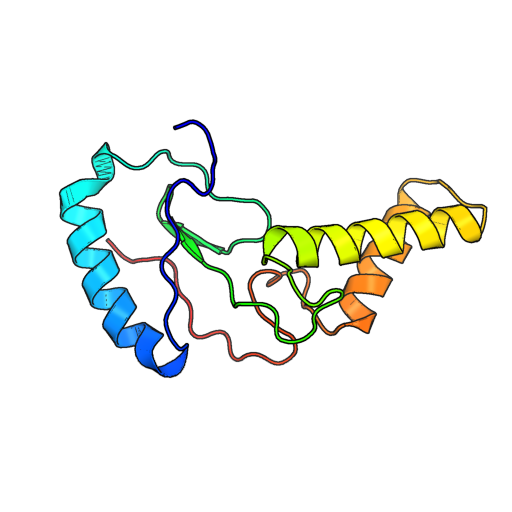1.00 95.31 84 GLY A N 1
ATOM 675 C CA . GLY A 1 84 ? 20.147 -0.305 -19.853 1.00 95.31 84 GLY A CA 1
ATOM 676 C C . GLY A 1 84 ? 20.163 1.160 -19.406 1.00 95.31 84 GLY A C 1
ATOM 677 O O . GLY A 1 84 ? 21.221 1.786 -19.458 1.00 95.31 84 GLY A O 1
ATOM 678 N N . ASP A 1 85 ? 19.025 1.700 -18.960 1.00 91.81 85 ASP A N 1
ATOM 679 C CA . ASP A 1 85 ? 18.896 3.054 -18.417 1.00 91.81 85 ASP A CA 1
ATOM 680 C C . ASP A 1 85 ? 18.530 2.975 -16.933 1.00 91.81 85 ASP A C 1
ATOM 682 O O . ASP A 1 85 ? 17.376 2.800 -16.546 1.00 91.81 85 ASP A O 1
ATOM 686 N N . ASP A 1 86 ? 19.559 3.081 -16.096 1.00 90.31 86 ASP A N 1
ATOM 687 C CA . ASP A 1 86 ? 19.459 2.957 -14.643 1.00 90.31 86 ASP A CA 1
ATOM 688 C C . ASP A 1 86 ? 19.322 4.321 -13.936 1.00 90.31 86 ASP A C 1
ATOM 690 O O . ASP A 1 86 ? 19.546 4.444 -12.728 1.00 90.31 86 ASP A O 1
ATOM 694 N N . SER A 1 87 ? 18.986 5.373 -14.692 1.00 96.38 87 SER A N 1
ATOM 695 C CA . SER A 1 87 ? 18.718 6.698 -14.135 1.00 96.38 87 SER A CA 1
ATOM 696 C C . SER A 1 87 ? 17.506 6.684 -13.199 1.00 96.38 87 SER A C 1
ATOM 698 O O . SER A 1 87 ? 16.598 5.854 -13.306 1.00 96.38 87 SER A O 1
ATOM 700 N N . THR A 1 88 ? 17.468 7.637 -12.265 1.00 96.94 88 THR A N 1
ATOM 701 C CA . THR A 1 88 ? 16.328 7.800 -11.354 1.00 96.94 88 THR A CA 1
ATOM 702 C C . THR A 1 88 ? 15.034 8.037 -12.131 1.00 96.94 88 THR A C 1
ATOM 704 O O . THR A 1 88 ? 14.016 7.432 -11.797 1.00 96.94 88 THR A O 1
ATOM 707 N N . GLU A 1 89 ? 15.055 8.858 -13.189 1.00 97.44 89 GLU A N 1
ATOM 708 C CA . GLU A 1 89 ? 13.870 9.092 -14.017 1.00 97.44 89 GLU A CA 1
ATOM 709 C C . GLU A 1 89 ? 13.389 7.818 -14.723 1.00 97.44 89 GLU A C 1
ATOM 711 O O . GLU A 1 89 ? 12.186 7.542 -14.717 1.00 97.44 89 GLU A O 1
ATOM 716 N N . ALA A 1 90 ? 14.299 7.023 -15.296 1.00 97.19 90 ALA A N 1
ATOM 717 C CA . ALA A 1 90 ? 13.943 5.782 -15.982 1.00 97.19 90 ALA A CA 1
ATOM 718 C C . ALA A 1 90 ? 13.360 4.739 -15.020 1.00 97.19 90 ALA A C 1
ATOM 720 O O . ALA A 1 90 ? 12.297 4.179 -15.295 1.00 97.19 90 ALA A O 1
ATOM 721 N N . ARG A 1 91 ? 13.988 4.548 -13.852 1.00 98.12 91 ARG A N 1
ATOM 722 C CA . ARG A 1 91 ? 13.475 3.672 -12.785 1.00 98.12 91 ARG A CA 1
ATOM 723 C C . ARG A 1 91 ? 12.081 4.085 -12.340 1.00 98.12 91 ARG A C 1
ATOM 725 O O . ARG A 1 91 ? 11.189 3.243 -12.278 1.00 98.12 91 ARG A O 1
ATOM 732 N N . MET A 1 92 ? 11.878 5.374 -12.065 1.00 97.88 92 MET A N 1
ATOM 733 C CA . MET A 1 92 ? 10.566 5.874 -11.664 1.00 97.88 92 MET A CA 1
ATOM 734 C C . MET A 1 92 ? 9.541 5.643 -12.768 1.00 97.88 92 MET A C 1
ATOM 736 O O . MET A 1 92 ? 8.489 5.076 -12.500 1.00 97.88 92 MET A O 1
ATOM 740 N N . LYS A 1 93 ? 9.853 5.981 -14.021 1.00 98.00 93 LYS A N 1
ATOM 741 C CA . LYS A 1 93 ? 8.952 5.736 -15.153 1.00 98.00 93 LYS A CA 1
ATOM 742 C C . LYS A 1 93 ? 8.561 4.258 -15.278 1.00 98.00 93 LYS A C 1
ATOM 744 O O . LYS A 1 93 ? 7.385 3.973 -15.489 1.00 98.00 93 LYS A O 1
ATOM 749 N N . ALA A 1 94 ? 9.514 3.339 -15.128 1.00 98.31 94 ALA A N 1
ATOM 750 C CA . ALA A 1 94 ? 9.256 1.903 -15.194 1.00 98.31 94 ALA A CA 1
ATOM 751 C C . ALA A 1 94 ? 8.390 1.416 -14.018 1.00 98.31 94 ALA A C 1
ATOM 753 O O . ALA A 1 94 ? 7.407 0.716 -14.238 1.00 98.31 94 ALA A O 1
ATOM 754 N N . ILE A 1 95 ? 8.671 1.853 -12.783 1.00 98.25 95 ILE A N 1
ATOM 755 C CA . ILE A 1 95 ? 7.838 1.539 -11.605 1.00 98.25 95 ILE A CA 1
ATOM 756 C C . ILE A 1 95 ? 6.397 2.015 -11.816 1.00 98.25 95 ILE A C 1
ATOM 758 O O . ILE A 1 95 ? 5.461 1.235 -11.646 1.00 98.25 95 ILE A O 1
ATOM 762 N N . LEU A 1 96 ? 6.205 3.268 -12.239 1.00 97.75 96 LEU A N 1
ATOM 763 C CA . LEU A 1 96 ? 4.876 3.824 -12.523 1.00 97.75 96 LEU A CA 1
ATOM 764 C C . LEU A 1 96 ? 4.166 3.023 -13.634 1.00 97.75 96 LEU A C 1
ATOM 766 O O . LEU A 1 96 ? 2.962 2.778 -13.557 1.00 97.75 96 LEU A O 1
ATOM 770 N N . GLY A 1 97 ? 4.918 2.570 -14.642 1.00 98.12 97 GLY A N 1
ATOM 771 C CA . GLY A 1 97 ? 4.427 1.685 -15.699 1.00 98.12 97 GLY A CA 1
ATOM 772 C C . GLY A 1 97 ? 3.947 0.326 -15.182 1.00 98.12 97 GLY A C 1
ATOM 773 O O . GLY A 1 97 ? 2.902 -0.157 -15.622 1.00 98.12 97 GLY A O 1
ATOM 774 N N . GLN A 1 98 ? 4.644 -0.265 -14.209 1.00 98.31 98 GLN A N 1
ATOM 775 C CA . GLN A 1 98 ? 4.235 -1.530 -13.591 1.00 98.31 98 GLN A CA 1
ATOM 776 C C . GLN A 1 98 ? 2.947 -1.383 -12.777 1.00 98.31 98 GLN A C 1
ATOM 778 O O . GLN A 1 98 ? 2.040 -2.194 -12.952 1.00 98.31 98 GLN A O 1
ATOM 783 N N . PHE A 1 99 ? 2.812 -0.323 -11.969 1.00 98.12 99 PHE A N 1
ATOM 784 C CA . PHE A 1 99 ? 1.553 -0.017 -11.267 1.00 98.12 99 PHE A CA 1
ATOM 785 C C . PHE A 1 99 ? 0.383 0.161 -12.245 1.00 98.12 99 PHE A C 1
ATOM 787 O O . PHE A 1 99 ? -0.680 -0.429 -12.055 1.00 98.12 99 PHE A O 1
ATOM 794 N N . SER A 1 100 ? 0.606 0.897 -13.338 1.00 97.38 100 SER A N 1
ATOM 795 C CA . SER A 1 100 ? -0.385 1.080 -14.404 1.00 97.38 100 SER A CA 1
ATOM 796 C C . SER A 1 100 ? -0.775 -0.242 -15.079 1.00 97.38 100 SER A C 1
ATOM 798 O O . SER A 1 100 ? -1.953 -0.487 -15.327 1.00 97.38 100 SER A O 1
A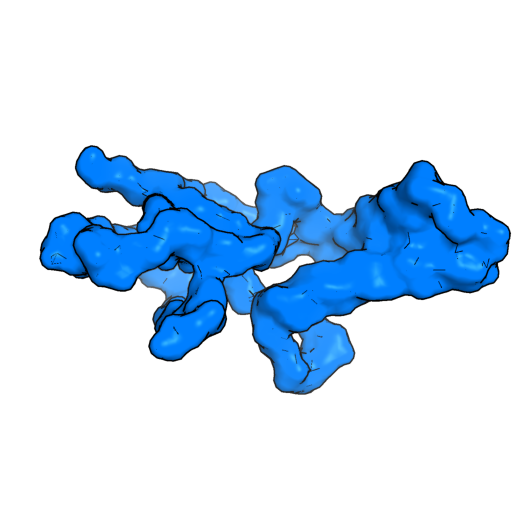TOM 800 N N . THR A 1 101 ? 0.191 -1.137 -15.311 1.00 97.06 101 THR A N 1
ATOM 801 C CA . THR A 1 101 ? -0.042 -2.444 -15.954 1.00 97.06 101 THR A CA 1
ATOM 802 C C . THR A 1 101 ? -0.965 -3.342 -15.134 1.00 97.06 101 THR A C 1
ATOM 804 O O . THR A 1 101 ? -1.812 -4.026 -15.706 1.00 97.06 101 THR A O 1
ATOM 807 N N . VAL A 1 102 ? -0.838 -3.321 -13.804 1.00 96.38 102 VAL A N 1
ATOM 808 C CA . VAL A 1 102 ? -1.726 -4.075 -12.900 1.00 96.38 102 VAL A CA 1
ATOM 809 C C . VAL A 1 102 ? -2.997 -3.304 -12.521 1.00 96.38 102 VAL A C 1
ATOM 811 O O . VAL A 1 102 ? -3.860 -3.840 -11.835 1.00 96.38 102 VAL A O 1
ATOM 814 N N . GLY A 1 103 ? -3.142 -2.058 -12.985 1.00 97.25 103 GLY A N 1
ATOM 815 C CA . GLY A 1 103 ? -4.322 -1.223 -12.758 1.00 97.25 103 GLY A CA 1
ATOM 816 C C . GLY A 1 103 ? -4.433 -0.633 -11.349 1.00 97.25 103 GLY A C 1
ATOM 817 O O . GLY A 1 103 ? -5.535 -0.268 -10.942 1.00 97.25 103 GLY A O 1
ATOM 818 N N . ILE A 1 104 ? -3.329 -0.544 -10.602 1.00 97.94 104 ILE A N 1
ATOM 819 C CA . ILE A 1 104 ? -3.311 0.050 -9.259 1.00 97.94 104 ILE A CA 1
ATOM 820 C C . ILE A 1 104 ? -3.055 1.556 -9.367 1.00 97.94 104 ILE A C 1
ATOM 822 O O . ILE A 1 104 ? -2.058 1.992 -9.946 1.00 97.94 104 ILE A O 1
ATOM 826 N N . ASP A 1 105 ? -3.952 2.343 -8.772 1.00 96.12 105 ASP A N 1
ATOM 827 C CA . ASP A 1 105 ? -3.815 3.794 -8.632 1.00 96.12 105 ASP A CA 1
ATOM 828 C C . ASP A 1 105 ? -2.705 4.123 -7.621 1.00 96.12 105 ASP A C 1
ATOM 830 O O . ASP A 1 105 ? -2.710 3.649 -6.485 1.00 96.12 105 ASP A O 1
ATOM 834 N N . LEU A 1 106 ? -1.744 4.951 -8.027 1.00 92.75 106 LEU A N 1
ATOM 835 C CA . LEU A 1 106 ? -0.607 5.347 -7.195 1.00 92.75 106 LEU A CA 1
ATOM 836 C C . LEU A 1 106 ? -1.001 6.258 -6.035 1.00 92.75 106 LEU A C 1
ATOM 838 O O . LEU A 1 106 ? -0.305 6.287 -5.022 1.00 92.75 106 LEU A O 1
ATOM 842 N N . GLU A 1 107 ? -2.104 6.990 -6.168 1.00 92.94 107 GLU A N 1
ATOM 843 C CA . GLU A 1 107 ? -2.633 7.801 -5.072 1.00 92.94 107 GLU A CA 1
ATOM 844 C C . GLU A 1 107 ? -3.389 6.935 -4.054 1.00 92.94 107 GLU A C 1
ATOM 846 O O . GLU A 1 107 ? -3.608 7.354 -2.918 1.00 92.94 107 GLU A O 1
ATOM 851 N N . ARG A 1 108 ? -3.759 5.704 -4.437 1.00 96.69 108 ARG A N 1
ATOM 852 C CA . ARG A 1 108 ? -4.574 4.775 -3.642 1.00 96.69 108 ARG A CA 1
ATOM 853 C C . ARG A 1 108 ? -4.033 3.345 -3.686 1.00 96.69 108 ARG A C 1
ATOM 855 O O . ARG A 1 108 ? -4.768 2.383 -3.882 1.00 96.69 108 ARG A O 1
ATOM 862 N N . VAL A 1 109 ? -2.729 3.194 -3.445 1.00 97.44 109 VAL A N 1
ATOM 863 C CA . VAL A 1 109 ? -2.012 1.900 -3.506 1.00 97.44 109 VAL A CA 1
ATOM 864 C C . VAL A 1 109 ? -2.506 0.843 -2.509 1.00 97.44 109 VAL A C 1
ATOM 866 O O . VAL A 1 109 ? -2.206 -0.342 -2.671 1.00 97.44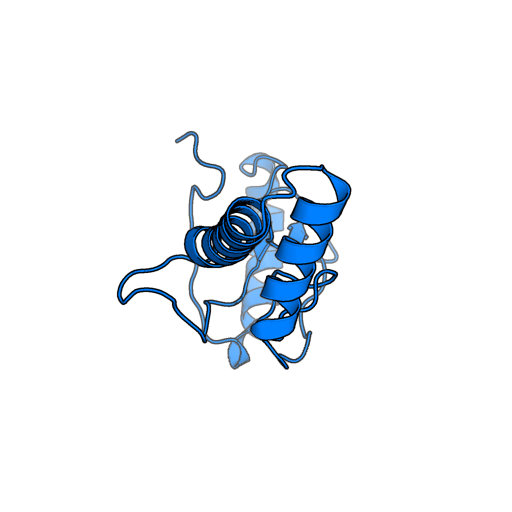 109 VAL A O 1
ATOM 869 N N . TYR A 1 110 ? -3.268 1.251 -1.495 1.00 98.31 110 TYR A N 1
ATOM 870 C CA . TYR A 1 110 ? -3.926 0.363 -0.538 1.00 98.31 110 TYR A CA 1
ATOM 871 C C . TYR A 1 110 ? -5.157 -0.351 -1.120 1.00 98.31 110 TYR A C 1
ATOM 873 O O . TYR A 1 110 ? -5.612 -1.329 -0.531 1.00 98.31 110 TYR A O 1
ATOM 881 N N . LEU A 1 111 ? -5.674 0.102 -2.266 1.00 98.38 111 LEU A N 1
ATOM 882 C CA . LEU A 1 111 ? -6.776 -0.524 -2.995 1.00 98.38 111 LEU A CA 1
ATOM 883 C C . LEU A 1 111 ? -6.263 -1.513 -4.045 1.00 98.38 111 LEU A C 1
ATOM 885 O O . LEU A 1 111 ? -5.140 -1.398 -4.548 1.00 98.38 111 LEU A O 1
ATOM 889 N N . ASN A 1 112 ? -7.115 -2.466 -4.407 1.00 98.12 112 ASN A N 1
ATOM 890 C CA . ASN A 1 112 ? -6.970 -3.263 -5.618 1.00 98.12 112 ASN A CA 1
ATOM 891 C C . ASN A 1 112 ? -7.472 -2.501 -6.852 1.00 98.12 112 ASN A C 1
ATOM 893 O O . ASN A 1 112 ? -8.154 -1.474 -6.765 1.00 98.12 112 ASN A O 1
ATOM 897 N N . ALA A 1 113 ? -7.140 -3.023 -8.031 1.00 96.81 113 ALA A N 1
ATOM 898 C CA . ALA A 1 113 ? -7.540 -2.425 -9.296 1.00 96.81 113 ALA A CA 1
ATOM 899 C C . ALA A 1 113 ? -9.071 -2.349 -9.425 1.00 96.81 113 ALA A C 1
ATOM 901 O O . ALA A 1 113 ? -9.774 -3.342 -9.246 1.00 96.81 113 ALA A O 1
ATOM 902 N N . ASN A 1 114 ? -9.589 -1.174 -9.797 1.00 94.56 114 ASN A N 1
ATOM 903 C CA . ASN A 1 114 ? -11.028 -0.893 -9.948 1.00 94.56 114 ASN A CA 1
ATOM 904 C C . ASN A 1 114 ? -11.868 -1.076 -8.670 1.00 94.56 114 ASN A C 1
ATOM 906 O O . ASN A 1 114 ? -13.097 -1.145 -8.751 1.00 94.56 114 ASN A O 1
ATOM 910 N N . SER A 1 115 ? -11.231 -1.161 -7.504 1.00 96.88 115 SER A N 1
ATOM 911 C CA . SER A 1 115 ? -11.938 -1.285 -6.238 1.00 96.88 115 SER A CA 1
ATOM 912 C C . SER A 1 115 ? -12.591 0.042 -5.844 1.00 96.88 115 SER A C 1
ATOM 914 O O . SER A 1 115 ? -11.986 1.107 -5.971 1.00 96.88 115 SER A O 1
ATOM 916 N N . GLU A 1 116 ? -13.838 -0.004 -5.371 1.00 96.75 116 GLU A N 1
ATOM 917 C CA . GLU A 1 116 ? -14.525 1.184 -4.855 1.00 96.75 116 GLU A CA 1
ATOM 918 C C . GLU A 1 116 ? -13.890 1.637 -3.538 1.00 96.75 116 GLU A C 1
ATOM 920 O O . GLU A 1 116 ? -13.780 0.855 -2.594 1.00 96.75 116 GLU A O 1
ATOM 925 N N . ASP A 1 117 ? -13.498 2.901 -3.454 1.00 97.12 117 ASP A N 1
ATOM 926 C CA . ASP A 1 117 ? -12.914 3.453 -2.239 1.00 97.12 117 ASP A CA 1
ATOM 927 C C . ASP A 1 117 ? -14.010 3.824 -1.230 1.00 97.12 117 ASP A C 1
ATOM 929 O O . ASP A 1 117 ? -14.631 4.885 -1.317 1.00 97.12 117 ASP A O 1
ATOM 933 N N . ILE A 1 118 ? -14.281 2.904 -0.305 1.00 97.00 118 ILE A N 1
ATOM 934 C CA . ILE A 1 118 ? -15.279 3.069 0.765 1.00 97.00 118 ILE A CA 1
ATOM 935 C C . ILE A 1 118 ? -14.640 3.452 2.105 1.00 97.00 118 ILE A C 1
ATOM 937 O O . ILE A 1 118 ? -15.338 3.528 3.117 1.00 97.00 118 ILE A O 1
ATOM 941 N N . TYR A 1 119 ? -13.318 3.621 2.128 1.00 96.94 119 TYR A N 1
ATOM 942 C CA . TYR A 1 119 ? -12.533 3.778 3.343 1.00 96.94 119 TYR A CA 1
ATOM 943 C C . TYR A 1 119 ? -12.375 5.252 3.695 1.00 96.94 119 TYR A C 1
ATOM 945 O O . TYR A 1 119 ? -12.243 6.113 2.827 1.00 96.94 119 TYR A O 1
ATOM 953 N N . GLN A 1 120 ? -12.391 5.561 4.989 1.00 94.19 120 GLN A N 1
ATOM 954 C CA . GLN A 1 120 ? -12.191 6.919 5.487 1.00 94.19 120 GLN A CA 1
ATOM 955 C C . GLN A 1 120 ? -11.321 6.877 6.740 1.00 94.19 120 GLN A C 1
ATOM 957 O O . GLN A 1 120 ? -11.342 5.893 7.484 1.00 94.19 120 GLN A O 1
ATOM 962 N N . CYS A 1 121 ? -10.543 7.939 6.974 1.00 94.31 121 CYS A N 1
ATOM 963 C CA . CYS A 1 121 ? -9.888 8.124 8.265 1.00 94.31 121 CYS A CA 1
ATOM 964 C C . CYS A 1 121 ? -10.941 8.065 9.377 1.00 94.31 121 CYS A C 1
ATOM 966 O O . CYS A 1 121 ? -12.061 8.553 9.213 1.00 94.31 121 CYS A O 1
ATOM 968 N N . LEU A 1 122 ? -10.593 7.454 10.507 1.00 91.25 122 LEU A N 1
ATOM 969 C CA . LEU A 1 122 ? -11.504 7.365 11.634 1.00 91.25 122 LEU A CA 1
ATOM 970 C C . LEU A 1 122 ? -11.652 8.752 12.257 1.00 91.25 122 LEU A C 1
ATOM 972 O O . LEU A 1 122 ? -10.733 9.252 12.903 1.00 91.25 122 LEU A O 1
ATOM 976 N N . ASP A 1 123 ? -12.831 9.346 12.095 1.00 77.50 123 ASP A N 1
ATOM 977 C CA . ASP A 1 123 ? -13.244 10.481 12.914 1.00 77.50 123 ASP A CA 1
ATOM 978 C C . ASP A 1 123 ? -13.348 10.012 14.374 1.00 77.50 123 ASP A C 1
ATOM 980 O O . ASP A 1 123 ? -14.138 9.108 14.680 1.00 77.50 123 ASP A O 1
ATOM 984 N N . MET A 1 124 ? -12.527 10.599 15.251 1.00 70.88 124 MET A N 1
ATOM 985 C CA . MET A 1 124 ? -12.449 10.290 16.685 1.00 70.88 124 MET A CA 1
ATOM 986 C C . MET A 1 124 ? -12.840 11.478 17.552 1.00 70.88 124 MET A C 1
ATOM 988 O O . MET A 1 124 ? -12.419 12.612 17.229 1.00 70.88 124 MET A O 1
#

Foldseek 3Di:
DPDLCPDDDDDDPVCVVVVLVVCLVVCVVCVVVAAQDHDPLFDPLGRSDTAADAEPDDPDPDDGLVRRLVVLLVQLCVVCVVVVHNDPVSSVVSSVVSCVVQQHDPVRSRYGHPDDPPGHRRDD